Protein AF-A0A0D6LD42-F1 (afdb_monomer_lite)

Secondary structure (DSSP, 8-state):
-HHHHS-EEEEEEEE-TTT--EEEEEEEEESSHHHHHHHHHH-EEEEEETTEEEEEE------TTPPPHHHHHSTT-----SS--S-GGGGGGG--

InterPro domains:
  IPR012677 Nucleotide-binding alpha-beta plait domain superfamily [G3DSA:3.30.70.330] (1-58)
  IPR032296 Cytoplasmic polyadenylation element-binding protein, ZZ domain [PF16366] (54-92)
  IPR034819 Cytoplasmic polyadenylation element-binding protein [PTHR12566] (1-92)
  IPR038446 CEBP, ZZ domain superfamily [G3DSA:4.10.640.40] (59-95)

Organism: NCBI:txid53326

pLDDT: mean 76.59, std 17.34, range [32.91, 95.0]

Foldseek 3Di:
DCVQQRAWPDKAFDADPVPRHGPVDIDIHGPDDRSVCSLLVVQWDWDDDPPDTDIDGDFDADPQQDWQPVVCPDPVHTPSDSTDDSDPVSVPPVPD

Sequence (96 aa):
MDRLYGSVACAGIDTDVEYKYPKGAGRVAFTNYNSYMKAITERYAQLSHGEVEKRVEMKPYVLDDQICEECIREPNGGKHAPFFCPHLECLQVLSV

Structure (mmCIF, N/CA/C/O backbone):
data_AF-A0A0D6LD42-F1
#
_entry.id   AF-A0A0D6LD42-F1
#
loop_
_atom_site.group_PDB
_atom_site.id
_atom_site.type_symbol
_atom_site.label_atom_id
_atom_site.label_alt_id
_atom_site.label_comp_id
_atom_site.label_asym_id
_atom_site.label_entity_id
_atom_site.label_seq_id
_atom_site.pdbx_PDB_ins_code
_atom_site.Cartn_x
_atom_site.Cartn_y
_atom_site.Cartn_z
_atom_site.occupancy
_atom_site.B_iso_or_equiv
_atom_site.auth_seq_id
_atom_site.auth_comp_id
_atom_site.auth_asym_id
_atom_site.auth_atom_id
_atom_site.pdbx_PDB_model_num
ATOM 1 N N . MET A 1 1 ? -9.894 2.685 3.7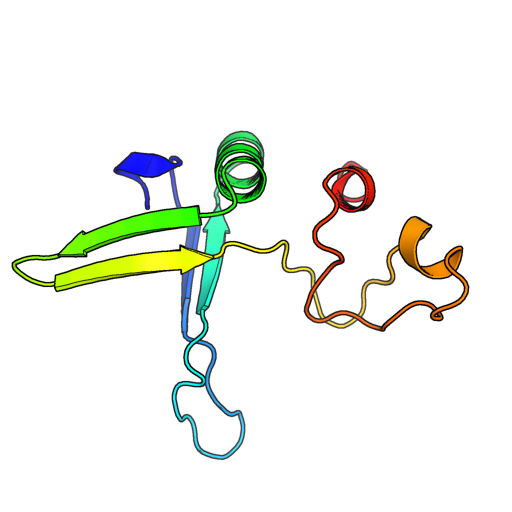26 1.00 77.12 1 MET A N 1
ATOM 2 C CA . MET A 1 1 ? -9.002 3.124 2.636 1.00 77.12 1 MET A CA 1
ATOM 3 C C . MET A 1 1 ? -9.753 3.890 1.560 1.00 77.12 1 MET A C 1
ATOM 5 O O . MET A 1 1 ? -9.382 5.033 1.342 1.00 77.12 1 MET A O 1
ATOM 9 N N . ASP A 1 2 ? -10.854 3.367 1.011 1.00 77.81 2 ASP A N 1
ATOM 10 C CA . ASP A 1 2 ? -11.673 4.080 0.007 1.00 77.81 2 ASP A CA 1
ATOM 11 C C . ASP A 1 2 ? -12.051 5.515 0.385 1.00 77.81 2 ASP A C 1
ATOM 13 O O . ASP A 1 2 ? -11.917 6.430 -0.419 1.00 77.81 2 ASP A O 1
ATOM 17 N N . ARG A 1 3 ? -12.445 5.733 1.643 1.00 79.88 3 ARG A N 1
ATOM 18 C CA . ARG A 1 3 ? -12.790 7.069 2.155 1.00 79.88 3 ARG A CA 1
ATOM 19 C C . ARG A 1 3 ? -11.597 8.024 2.292 1.00 79.88 3 ARG A C 1
ATOM 21 O O . ARG A 1 3 ? -11.801 9.229 2.279 1.00 79.88 3 ARG A O 1
ATOM 28 N N . LEU A 1 4 ? -10.380 7.503 2.464 1.00 82.56 4 LEU A N 1
ATOM 29 C CA . LEU A 1 4 ? -9.169 8.308 2.677 1.00 82.56 4 LEU A CA 1
ATOM 30 C C . LEU A 1 4 ? -8.489 8.637 1.339 1.00 82.56 4 LEU A C 1
ATOM 32 O O . LEU A 1 4 ? -8.174 9.795 1.050 1.00 82.56 4 LEU A O 1
ATOM 36 N N . TYR A 1 5 ? -8.310 7.611 0.506 1.00 87.94 5 TYR A N 1
ATOM 37 C CA . TYR A 1 5 ? -7.436 7.654 -0.667 1.00 87.94 5 TYR A CA 1
ATOM 38 C C . TYR A 1 5 ? -8.155 7.381 -1.991 1.00 87.94 5 TYR A C 1
ATOM 40 O O . TYR A 1 5 ? -7.585 7.642 -3.044 1.00 87.94 5 TYR A O 1
ATOM 48 N N . GLY A 1 6 ? -9.409 6.928 -1.972 1.00 87.19 6 GLY A N 1
ATOM 49 C CA . GLY A 1 6 ? -10.140 6.496 -3.165 1.00 87.19 6 GLY A CA 1
ATOM 50 C C . GLY A 1 6 ? -10.061 4.985 -3.394 1.00 87.19 6 GLY A C 1
ATOM 51 O O . GLY A 1 6 ? -9.547 4.245 -2.559 1.00 87.19 6 GLY A O 1
ATOM 52 N N . SER A 1 7 ? -10.628 4.534 -4.513 1.00 90.56 7 SER A N 1
ATOM 53 C CA . SER A 1 7 ? -10.978 3.128 -4.745 1.00 90.56 7 SER A CA 1
ATOM 54 C C . SER A 1 7 ? -9.782 2.168 -4.668 1.00 90.56 7 SER A C 1
ATOM 56 O O . SER A 1 7 ? -8.810 2.267 -5.426 1.00 90.56 7 SER A O 1
ATOM 58 N N . VAL A 1 8 ? -9.896 1.200 -3.758 1.00 91.81 8 VAL A N 1
ATOM 59 C CA . VAL A 1 8 ? -8.992 0.056 -3.622 1.00 91.81 8 VAL A CA 1
ATOM 60 C C . VAL A 1 8 ? -9.454 -1.083 -4.530 1.00 91.81 8 VAL A C 1
ATOM 62 O O . VAL A 1 8 ? -10.615 -1.480 -4.500 1.00 91.81 8 VAL A O 1
ATOM 65 N N . ALA A 1 9 ? -8.532 -1.629 -5.322 1.00 91.25 9 ALA A N 1
ATOM 66 C CA . ALA A 1 9 ? -8.759 -2.818 -6.139 1.00 91.25 9 ALA A CA 1
ATOM 67 C C . ALA A 1 9 ? -8.679 -4.094 -5.289 1.00 91.25 9 ALA A C 1
ATOM 69 O O . ALA A 1 9 ? -9.535 -4.971 -5.383 1.00 91.25 9 ALA A O 1
ATOM 70 N N . CYS A 1 10 ? -7.654 -4.193 -4.439 1.00 90.19 10 CYS A N 1
ATOM 71 C CA . CYS A 1 10 ? -7.497 -5.296 -3.500 1.00 90.19 10 CYS A CA 1
ATOM 72 C C . CYS A 1 10 ? -6.628 -4.895 -2.303 1.00 90.19 10 CYS A C 1
ATOM 74 O O . CYS A 1 10 ? -5.817 -3.968 -2.370 1.00 90.19 10 CYS A O 1
ATOM 76 N N . ALA A 1 11 ? -6.798 -5.614 -1.198 1.00 91.06 11 ALA A N 1
ATOM 77 C CA . ALA A 1 11 ? -5.947 -5.511 -0.024 1.00 91.06 11 ALA A CA 1
ATOM 78 C C . ALA A 1 11 ? -5.631 -6.915 0.498 1.00 91.06 11 ALA A C 1
ATOM 80 O O . ALA A 1 11 ? -6.468 -7.814 0.417 1.00 91.06 11 ALA A O 1
ATOM 81 N N . GLY A 1 12 ? -4.430 -7.099 1.035 1.00 89.88 12 GLY A N 1
ATOM 82 C CA . GLY A 1 12 ? -3.970 -8.373 1.574 1.00 89.88 12 GLY A CA 1
ATOM 83 C C . GLY A 1 12 ? -3.038 -8.170 2.758 1.00 89.88 12 GLY A C 1
ATOM 84 O O . GLY A 1 12 ? -2.375 -7.142 2.870 1.00 89.88 12 GLY A O 1
ATOM 85 N N . ILE A 1 13 ? -2.998 -9.153 3.651 1.00 91.12 13 ILE A N 1
ATOM 86 C CA . ILE A 1 13 ? -2.050 -9.188 4.764 1.00 91.12 13 ILE A CA 1
ATOM 87 C C . ILE A 1 13 ? -0.834 -9.987 4.314 1.00 91.12 13 ILE A C 1
ATOM 89 O O . ILE A 1 13 ? -0.974 -11.062 3.724 1.00 91.12 13 ILE A O 1
ATOM 93 N N . ASP A 1 14 ? 0.352 -9.477 4.622 1.00 88.00 14 ASP A N 1
ATOM 94 C CA . ASP A 1 14 ? 1.582 -10.205 4.370 1.00 88.00 14 ASP A CA 1
ATOM 95 C C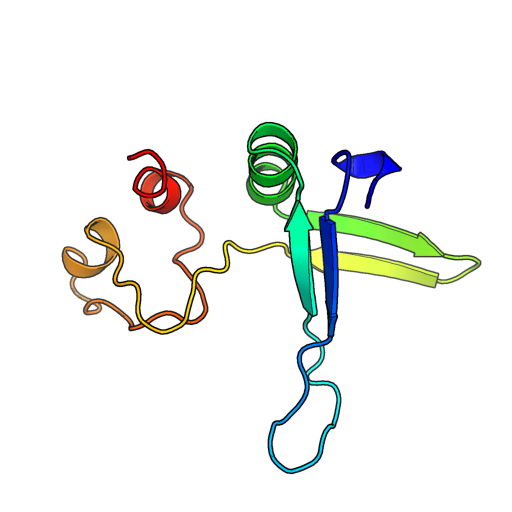 . ASP A 1 14 ? 1.672 -11.351 5.367 1.00 88.00 14 ASP A C 1
ATOM 97 O O . ASP A 1 14 ? 1.690 -11.156 6.587 1.00 88.00 14 ASP A O 1
ATOM 101 N N . THR A 1 15 ? 1.699 -12.563 4.829 1.00 90.44 15 THR A N 1
ATOM 102 C CA . THR A 1 15 ? 1.791 -13.795 5.601 1.00 90.44 15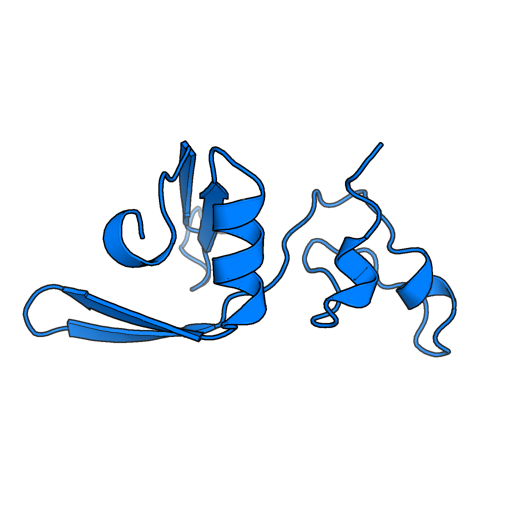 THR A CA 1
ATOM 103 C C . THR A 1 15 ? 3.110 -14.485 5.318 1.00 90.44 15 THR A C 1
ATOM 105 O O . THR A 1 15 ? 3.680 -14.368 4.231 1.00 90.44 15 THR A O 1
ATOM 108 N N . ASP A 1 16 ? 3.620 -15.185 6.321 1.00 89.38 16 ASP A N 1
ATOM 109 C CA . ASP A 1 16 ? 4.740 -16.086 6.130 1.00 89.38 16 ASP A CA 1
ATOM 110 C C . ASP A 1 16 ? 4.356 -17.222 5.169 1.00 89.38 16 ASP A C 1
ATOM 112 O O . ASP A 1 16 ? 3.263 -17.780 5.262 1.00 89.38 16 ASP A O 1
ATOM 116 N N . VAL A 1 17 ? 5.228 -17.548 4.212 1.00 84.81 17 VAL A N 1
ATOM 117 C CA . VAL A 1 17 ? 4.901 -18.519 3.158 1.00 84.81 17 VAL A CA 1
ATOM 118 C C . VAL A 1 17 ? 4.756 -19.927 3.730 1.00 84.81 17 VAL A C 1
ATOM 120 O O . VAL A 1 17 ? 3.871 -20.659 3.277 1.00 84.81 17 VAL A O 1
ATOM 123 N N . GLU A 1 18 ? 5.573 -20.278 4.723 1.00 92.44 18 GLU A N 1
ATOM 124 C CA . GLU A 1 18 ? 5.619 -21.605 5.336 1.00 92.44 18 GLU A CA 1
ATOM 125 C C . GLU A 1 18 ? 4.532 -21.742 6.406 1.00 92.44 18 GLU A C 1
ATOM 127 O O . GLU A 1 18 ? 3.711 -22.657 6.344 1.00 92.44 18 GLU A O 1
ATOM 132 N N . TYR A 1 19 ? 4.450 -20.779 7.329 1.00 91.81 19 TYR A N 1
ATOM 133 C CA . TYR A 1 19 ? 3.555 -20.873 8.492 1.00 91.81 19 TYR A CA 1
ATOM 134 C C . TYR A 1 19 ? 2.202 -20.176 8.309 1.00 91.81 19 TYR A C 1
ATOM 136 O O . TYR A 1 19 ? 1.362 -20.216 9.207 1.00 91.81 19 TYR A O 1
ATOM 144 N N . LYS A 1 20 ? 1.987 -19.494 7.174 1.00 89.94 20 LYS A N 1
ATOM 145 C CA . LYS A 1 20 ? 0.783 -18.687 6.875 1.00 89.94 20 LYS A CA 1
ATOM 146 C C . LYS A 1 20 ? 0.443 -17.655 7.955 1.00 89.94 20 LYS A C 1
ATOM 148 O O . LYS A 1 20 ? -0.698 -17.213 8.071 1.00 89.94 20 LYS A O 1
ATOM 153 N N . TYR A 1 21 ? 1.441 -17.238 8.732 1.00 93.69 21 TYR A N 1
ATOM 154 C CA . TYR A 1 21 ? 1.252 -16.369 9.886 1.00 93.69 21 TYR A CA 1
ATOM 155 C C . TYR A 1 21 ? 1.408 -14.884 9.510 1.00 93.69 21 TYR A C 1
ATOM 157 O O . TYR A 1 21 ? 2.349 -14.554 8.784 1.00 93.69 21 TYR A O 1
ATOM 165 N N . PRO A 1 22 ? 0.539 -13.968 9.986 1.00 92.25 22 PRO A N 1
ATOM 166 C CA . PRO A 1 22 ? 0.643 -12.538 9.693 1.00 92.25 22 PRO A CA 1
ATOM 167 C C . PRO A 1 22 ? 1.967 -11.919 10.154 1.00 92.25 22 PRO A C 1
ATOM 169 O O . PRO A 1 22 ? 2.346 -12.025 11.319 1.00 92.25 22 PRO A O 1
ATOM 172 N N . LYS A 1 23 ? 2.636 -11.188 9.260 1.00 89.31 23 LYS A N 1
ATOM 173 C CA . LYS A 1 23 ? 3.948 -10.564 9.520 1.00 89.31 23 LYS A CA 1
ATOM 174 C C . LYS A 1 23 ? 3.854 -9.122 10.032 1.00 89.31 23 LYS A C 1
ATOM 176 O O . LYS A 1 23 ? 4.862 -8.433 10.129 1.00 89.31 23 LYS A O 1
ATOM 181 N N . GLY A 1 24 ? 2.646 -8.648 10.345 1.00 88.38 24 GLY A N 1
ATOM 182 C CA . GLY A 1 24 ? 2.409 -7.279 10.821 1.00 88.38 24 GLY A CA 1
ATOM 183 C C . GLY A 1 24 ? 2.428 -6.207 9.724 1.00 88.38 24 GLY A C 1
ATOM 184 O O . GLY A 1 24 ? 2.396 -5.021 10.045 1.00 88.38 24 GLY A O 1
ATOM 185 N N . ALA A 1 25 ? 2.438 -6.616 8.454 1.00 89.19 25 ALA A N 1
ATOM 186 C CA . ALA A 1 25 ? 2.364 -5.749 7.283 1.00 89.19 25 ALA A CA 1
ATOM 187 C C . ALA A 1 25 ? 1.248 -6.214 6.336 1.00 89.19 25 ALA A C 1
ATOM 189 O O . ALA A 1 25 ? 0.699 -7.309 6.482 1.00 89.19 25 ALA A O 1
ATOM 190 N N . GLY A 1 26 ? 0.892 -5.366 5.381 1.00 89.81 26 GLY A N 1
ATOM 191 C CA . GLY A 1 26 ? -0.076 -5.691 4.348 1.00 89.81 26 GLY A CA 1
ATOM 192 C C . GLY A 1 26 ? 0.108 -4.808 3.126 1.00 89.81 26 GLY A C 1
ATOM 193 O O . GLY A 1 26 ? 0.767 -3.768 3.182 1.00 89.81 26 GLY A O 1
ATOM 194 N N . ARG A 1 27 ? -0.505 -5.231 2.027 1.00 89.19 27 ARG A N 1
ATOM 195 C CA . ARG A 1 27 ? -0.452 -4.566 0.729 1.00 89.19 27 ARG A CA 1
ATOM 196 C C . ARG A 1 27 ? -1.834 -4.095 0.321 1.00 89.19 27 ARG A C 1
ATOM 198 O O . ARG A 1 27 ? -2.835 -4.754 0.598 1.00 89.19 27 ARG A O 1
ATOM 205 N N . VAL A 1 28 ? -1.871 -2.958 -0.360 1.00 90.44 28 VAL A N 1
ATOM 206 C CA . VAL A 1 28 ? -3.083 -2.372 -0.930 1.00 90.44 28 VAL A CA 1
ATOM 207 C C . VAL A 1 28 ? -2.772 -1.973 -2.365 1.00 90.44 28 VAL A C 1
ATOM 209 O O . VAL A 1 28 ? -1.811 -1.245 -2.601 1.00 90.44 28 VAL A O 1
ATOM 212 N N . ALA A 1 29 ? -3.582 -2.443 -3.309 1.00 89.19 29 ALA A N 1
ATOM 213 C CA . ALA A 1 29 ? -3.548 -1.999 -4.696 1.00 89.19 29 ALA A CA 1
ATOM 214 C C . ALA A 1 29 ? -4.730 -1.064 -4.953 1.00 89.19 29 ALA A C 1
ATOM 216 O O . ALA A 1 29 ? -5.868 -1.378 -4.599 1.00 89.19 29 ALA A O 1
ATOM 217 N N . PHE A 1 30 ? -4.471 0.079 -5.579 1.00 90.50 30 PHE A N 1
ATOM 218 C CA . PHE A 1 30 ? -5.499 1.049 -5.951 1.00 90.50 30 PHE A CA 1
ATOM 219 C C . PHE A 1 30 ? -5.914 0.863 -7.408 1.00 90.50 30 PHE A C 1
ATOM 221 O O . PHE A 1 30 ? -5.127 0.399 -8.229 1.00 90.50 30 PHE A O 1
ATOM 228 N N . THR A 1 31 ? -7.143 1.253 -7.742 1.00 89.81 31 THR A N 1
ATOM 229 C CA . THR A 1 31 ? -7.642 1.190 -9.127 1.00 89.81 31 THR A CA 1
ATOM 230 C C . THR A 1 31 ? -7.089 2.300 -10.020 1.00 89.81 31 THR A C 1
ATOM 232 O O . THR A 1 31 ? -7.218 2.226 -11.238 1.00 89.81 31 THR A O 1
ATOM 235 N N . ASN A 1 32 ? -6.493 3.344 -9.438 1.00 87.25 32 ASN A N 1
ATOM 236 C CA . ASN A 1 32 ? -5.961 4.486 -10.171 1.00 87.25 32 ASN A CA 1
ATOM 237 C C . ASN A 1 32 ? -4.694 5.057 -9.511 1.00 87.25 32 ASN A C 1
ATOM 239 O O . ASN A 1 32 ? -4.499 4.962 -8.296 1.00 87.25 32 ASN A O 1
ATOM 243 N N . TYR A 1 33 ? -3.857 5.693 -10.334 1.00 85.50 33 TYR A N 1
ATOM 244 C CA . TYR A 1 33 ? -2.565 6.249 -9.928 1.00 85.50 33 TYR A CA 1
ATOM 245 C C . TYR A 1 33 ? -2.683 7.400 -8.918 1.00 85.50 33 TYR A C 1
ATOM 247 O O . TYR A 1 33 ? -1.867 7.506 -8.008 1.00 85.50 33 TYR A O 1
ATOM 255 N N . ASN A 1 34 ? -3.725 8.232 -9.013 1.00 90.19 34 ASN A N 1
ATOM 256 C CA . ASN A 1 34 ? -3.911 9.369 -8.105 1.00 90.19 34 ASN A CA 1
ATOM 257 C C . ASN A 1 34 ? -4.153 8.913 -6.658 1.00 90.19 34 ASN A C 1
ATOM 259 O O . ASN A 1 34 ? -3.584 9.483 -5.728 1.00 90.19 34 ASN A O 1
ATOM 263 N N . SER A 1 35 ? -4.957 7.864 -6.467 1.00 91.38 35 SER A N 1
ATOM 264 C CA . SER A 1 35 ? -5.184 7.232 -5.164 1.00 91.38 35 SER A CA 1
ATOM 265 C C . SER A 1 35 ? -3.896 6.657 -4.574 1.00 91.38 35 SER A C 1
ATOM 267 O O . SER A 1 35 ? -3.606 6.884 -3.399 1.00 91.38 35 SER A O 1
ATOM 269 N N . TYR A 1 36 ? -3.104 5.972 -5.405 1.00 88.12 36 TYR A N 1
ATOM 270 C CA . TYR A 1 36 ? -1.788 5.459 -5.026 1.00 88.12 36 TYR A CA 1
ATOM 271 C C . TYR A 1 36 ? -0.843 6.586 -4.593 1.00 88.12 36 TYR A C 1
ATOM 273 O O . TYR A 1 36 ? -0.321 6.556 -3.478 1.00 88.12 36 TYR A O 1
ATOM 281 N N . MET A 1 37 ? -0.677 7.611 -5.431 1.00 88.19 37 MET A N 1
ATOM 282 C CA . MET A 1 37 ? 0.221 8.728 -5.144 1.00 88.19 37 MET A CA 1
ATOM 283 C C . MET A 1 37 ? -0.186 9.469 -3.879 1.00 88.19 37 MET A C 1
ATOM 285 O O . MET A 1 37 ? 0.663 9.725 -3.031 1.00 88.19 37 MET A O 1
ATOM 289 N N . LYS A 1 38 ? -1.482 9.742 -3.690 1.00 91.00 38 LYS A N 1
ATOM 290 C CA . LYS A 1 38 ? -1.974 10.393 -2.471 1.00 91.00 38 LYS A CA 1
ATOM 291 C C . LYS A 1 38 ? -1.610 9.595 -1.215 1.00 91.00 38 LYS A C 1
ATOM 293 O O . LYS A 1 38 ? -1.109 10.173 -0.253 1.00 91.00 38 LYS A O 1
ATOM 298 N N . ALA A 1 39 ? -1.827 8.278 -1.235 1.00 90.94 39 ALA A N 1
ATOM 299 C CA . ALA A 1 39 ? -1.497 7.402 -0.114 1.00 90.94 39 ALA A CA 1
ATOM 300 C C . ALA A 1 39 ? 0.008 7.421 0.196 1.00 90.94 39 ALA A C 1
ATOM 302 O O . ALA A 1 39 ? 0.411 7.614 1.341 1.00 90.94 39 ALA A O 1
ATOM 303 N N . ILE A 1 40 ? 0.856 7.283 -0.822 1.00 88.69 40 ILE A N 1
ATOM 304 C CA . ILE A 1 40 ? 2.307 7.270 -0.623 1.00 88.69 40 ILE A CA 1
ATOM 305 C C . ILE A 1 40 ? 2.842 8.634 -0.167 1.00 88.69 40 ILE A C 1
ATOM 307 O O . ILE A 1 40 ? 3.676 8.684 0.737 1.00 88.69 40 ILE A O 1
ATOM 311 N N . THR A 1 41 ? 2.354 9.740 -0.734 1.00 88.25 41 THR A N 1
ATOM 312 C CA . THR A 1 41 ? 2.796 11.094 -0.364 1.00 88.25 41 THR A CA 1
ATOM 313 C C . THR A 1 41 ? 2.420 11.457 1.072 1.00 88.25 41 THR A C 1
ATOM 315 O O . THR A 1 41 ? 3.217 12.093 1.759 1.00 88.25 41 THR A O 1
ATOM 318 N N . GLU A 1 42 ? 1.252 11.033 1.565 1.00 91.19 42 GLU A N 1
ATOM 319 C CA . GLU A 1 42 ? 0.869 11.274 2.965 1.00 91.19 42 GLU A CA 1
ATOM 320 C C . GLU A 1 42 ? 1.705 10.461 3.964 1.00 91.19 42 GLU A C 1
ATOM 322 O O . GLU A 1 42 ? 1.837 10.871 5.120 1.00 91.19 42 GLU A O 1
ATOM 327 N N . ARG A 1 43 ? 2.306 9.343 3.523 1.00 87.50 43 ARG A N 1
ATOM 328 C CA . ARG A 1 43 ? 3.212 8.445 4.267 1.00 87.50 43 ARG A CA 1
ATOM 329 C C . ARG A 1 43 ? 2.621 7.771 5.507 1.00 87.50 43 ARG A C 1
ATOM 331 O O . ARG A 1 43 ? 3.003 6.648 5.815 1.00 87.50 43 ARG A O 1
ATOM 338 N N . TYR A 1 44 ? 1.711 8.405 6.230 1.00 92.25 44 TYR A N 1
ATOM 339 C CA . TYR A 1 44 ? 1.059 7.858 7.408 1.00 92.25 44 TYR A CA 1
ATOM 340 C C . TYR A 1 44 ? -0.450 8.022 7.301 1.00 92.25 44 TYR A C 1
ATOM 342 O O . TYR A 1 44 ? -0.934 9.126 7.079 1.00 92.25 44 TYR A O 1
ATOM 350 N N . ALA A 1 45 ? -1.186 6.940 7.542 1.00 91.94 45 ALA A N 1
ATOM 351 C CA . ALA A 1 45 ? -2.638 6.975 7.661 1.00 91.94 45 ALA A CA 1
ATOM 352 C C . ALA A 1 45 ? -3.047 6.677 9.102 1.00 91.94 45 ALA A C 1
ATOM 354 O O . ALA A 1 45 ? -2.518 5.755 9.730 1.00 91.94 45 ALA A O 1
ATOM 355 N N . GLN A 1 46 ? -4.023 7.426 9.608 1.00 92.38 46 GLN A N 1
ATOM 356 C CA . GLN A 1 46 ? -4.727 7.063 10.830 1.00 92.38 46 GLN A CA 1
ATOM 357 C C . GLN A 1 46 ? -5.921 6.186 10.452 1.00 92.38 46 GLN A C 1
ATOM 359 O O . GLN A 1 46 ? -6.808 6.607 9.708 1.00 92.38 46 GLN A O 1
ATOM 364 N N . LEU A 1 47 ? -5.933 4.952 10.943 1.00 89.81 47 LEU A N 1
ATOM 365 C CA . LEU A 1 47 ? -7.037 4.021 10.768 1.00 89.81 47 LEU A CA 1
ATOM 366 C C . LEU A 1 47 ? -7.814 3.937 12.076 1.00 89.81 47 LEU A C 1
ATOM 368 O O . LEU A 1 47 ? -7.234 3.646 13.121 1.00 89.81 47 LEU A O 1
ATOM 372 N N . SER A 1 48 ? -9.120 4.166 12.001 1.00 90.19 48 SER A N 1
ATOM 373 C CA . SER A 1 48 ? -10.043 3.992 13.116 1.00 90.19 48 SER A CA 1
ATOM 374 C C . SER A 1 48 ? -11.077 2.919 12.786 1.00 90.19 48 SER A C 1
ATOM 376 O O . SER A 1 48 ? -11.660 2.896 11.696 1.00 90.19 48 SER A O 1
ATOM 378 N N . HIS A 1 49 ? -11.286 1.997 13.723 1.00 88.31 49 HIS A N 1
ATOM 379 C CA . HIS A 1 49 ? -12.323 0.977 13.636 1.00 88.31 49 HIS A CA 1
ATOM 380 C C . HIS A 1 49 ? -12.860 0.648 15.032 1.00 88.31 49 HIS A C 1
ATOM 382 O O . HIS A 1 49 ? -12.192 -0.013 15.826 1.00 88.31 49 HIS A O 1
ATOM 388 N N . GLY A 1 50 ? -14.073 1.120 15.334 1.00 92.56 50 GLY A N 1
ATOM 389 C CA . GLY A 1 50 ? -14.619 1.058 16.691 1.00 92.56 50 GLY A CA 1
ATOM 390 C C . GLY A 1 50 ? -13.742 1.853 17.660 1.00 92.56 50 GLY A C 1
ATOM 391 O O . GLY A 1 50 ? -13.423 3.006 17.389 1.00 92.56 50 GLY A O 1
ATOM 392 N N . GLU A 1 51 ? -13.324 1.216 18.751 1.00 95.00 51 GLU A N 1
ATOM 393 C CA . GLU A 1 51 ? -12.413 1.791 19.754 1.00 95.00 51 GLU A CA 1
ATOM 394 C C . GLU A 1 51 ? -10.928 1.666 19.369 1.00 95.00 51 GLU A C 1
ATOM 396 O O . GLU A 1 51 ? -10.051 2.152 20.080 1.00 95.00 51 GLU A O 1
ATOM 401 N N . VAL A 1 52 ? -10.620 0.998 18.251 1.00 92.56 52 VAL A N 1
ATOM 402 C CA . VAL A 1 52 ? -9.240 0.784 17.814 1.00 92.56 52 VAL A CA 1
ATOM 403 C C . VAL A 1 52 ? -8.792 1.938 16.934 1.00 92.56 52 VAL A C 1
ATOM 405 O O . VAL A 1 52 ? -9.332 2.153 15.848 1.00 92.56 52 VAL A O 1
ATOM 408 N N . GLU A 1 53 ? -7.728 2.607 17.364 1.00 93.81 53 GLU A N 1
ATOM 409 C CA . GLU A 1 53 ? -6.983 3.563 16.557 1.00 93.81 53 GLU A CA 1
ATOM 410 C C . GLU A 1 53 ? -5.578 3.047 16.270 1.00 93.81 53 GLU A C 1
ATOM 412 O O . GLU A 1 53 ? -4.855 2.599 17.165 1.00 93.81 53 GLU A O 1
ATOM 417 N N . LYS A 1 54 ? -5.165 3.118 15.005 1.00 92.06 54 LYS A N 1
ATOM 418 C CA . LYS A 1 54 ? -3.832 2.692 14.595 1.00 92.06 54 LYS A CA 1
ATOM 419 C C . LYS A 1 54 ? -3.263 3.626 13.546 1.00 92.06 54 LYS A C 1
ATOM 421 O O . LYS A 1 54 ? -3.859 3.836 12.492 1.00 92.06 54 LYS A O 1
ATOM 426 N N . ARG A 1 55 ? -2.060 4.123 13.813 1.00 94.19 55 ARG A N 1
ATOM 427 C CA . ARG A 1 55 ? -1.252 4.823 12.819 1.00 94.19 55 ARG A CA 1
ATOM 428 C C . ARG A 1 55 ? -0.458 3.799 12.019 1.00 94.19 55 ARG A C 1
ATOM 430 O O . ARG A 1 55 ? 0.288 3.012 12.600 1.00 94.19 55 ARG A O 1
ATOM 437 N N . VAL A 1 56 ? -0.615 3.808 10.702 1.00 92.44 56 VAL A N 1
ATOM 438 C CA . VAL A 1 56 ? 0.124 2.926 9.788 1.00 92.44 56 VAL A CA 1
ATOM 439 C C . VAL A 1 56 ? 1.045 3.752 8.902 1.00 92.44 56 VAL A C 1
ATOM 441 O O . VAL A 1 56 ? 0.652 4.818 8.438 1.00 92.44 56 VAL A O 1
ATOM 444 N N . GLU A 1 57 ? 2.272 3.278 8.689 1.00 91.75 57 GLU A N 1
ATOM 445 C CA . GLU A 1 57 ? 3.187 3.843 7.692 1.00 91.75 57 GLU A CA 1
ATOM 446 C C . GLU A 1 57 ? 2.932 3.156 6.346 1.00 91.75 57 GLU A C 1
ATOM 448 O O . GLU A 1 57 ? 2.864 1.930 6.268 1.00 91.75 57 GLU A O 1
ATOM 453 N N . MET A 1 58 ? 2.790 3.949 5.291 1.00 89.12 58 MET A N 1
ATOM 454 C CA . MET A 1 58 ? 2.649 3.500 3.913 1.00 89.12 58 MET A CA 1
ATOM 455 C C . MET A 1 58 ? 3.981 3.679 3.198 1.00 89.12 58 MET A C 1
ATOM 457 O O . MET A 1 58 ? 4.626 4.723 3.305 1.00 89.12 58 MET A O 1
ATOM 461 N N . LYS A 1 59 ? 4.388 2.644 2.465 1.00 84.50 59 LYS A N 1
ATOM 462 C CA . LYS A 1 59 ? 5.608 2.640 1.660 1.00 84.50 59 LYS A CA 1
ATOM 463 C C . LYS A 1 59 ? 5.288 2.139 0.262 1.00 84.50 59 LYS A C 1
ATOM 465 O O . LYS A 1 59 ? 4.431 1.262 0.126 1.00 84.50 59 LYS A O 1
ATOM 470 N N . PRO A 1 60 ? 5.977 2.657 -0.762 1.00 82.44 60 PRO A N 1
ATOM 471 C CA . PRO A 1 60 ? 5.968 2.047 -2.075 1.00 82.44 60 PRO A CA 1
ATOM 472 C C . PRO A 1 60 ? 6.305 0.558 -2.009 1.00 82.44 60 PRO A C 1
ATOM 474 O O . PRO A 1 60 ? 7.313 0.163 -1.422 1.00 82.44 60 PRO A O 1
ATOM 477 N N . TYR A 1 61 ? 5.468 -0.255 -2.643 1.00 72.06 61 TYR A N 1
ATOM 478 C CA . TYR A 1 61 ? 5.718 -1.672 -2.871 1.00 72.06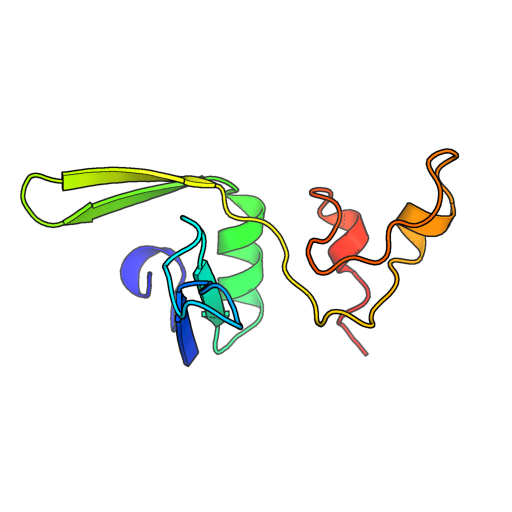 61 TYR A CA 1
ATOM 479 C C . TYR A 1 61 ? 5.713 -1.911 -4.378 1.00 72.06 61 TYR A C 1
ATOM 481 O O . TYR A 1 61 ? 4.809 -1.440 -5.072 1.00 72.06 61 TYR A O 1
ATOM 489 N N . VAL A 1 62 ? 6.723 -2.618 -4.872 1.00 61.25 62 VAL A N 1
ATOM 490 C CA . VAL A 1 62 ? 6.849 -3.030 -6.273 1.00 61.25 62 VAL A CA 1
ATOM 491 C C . VAL A 1 62 ? 7.168 -4.522 -6.262 1.00 61.25 62 VAL A C 1
ATOM 493 O O . VAL A 1 62 ? 7.599 -5.054 -5.242 1.00 61.25 62 VAL A O 1
ATOM 496 N N . LEU A 1 63 ? 6.873 -5.208 -7.363 1.00 59.75 63 LEU A N 1
ATOM 497 C CA . LEU A 1 63 ? 7.113 -6.642 -7.496 1.00 59.75 63 LEU A CA 1
ATOM 498 C C . LEU A 1 63 ? 8.592 -6.970 -7.245 1.00 59.75 63 LEU A C 1
ATOM 500 O O . LEU A 1 63 ? 9.467 -6.195 -7.632 1.00 59.75 63 LEU A O 1
ATOM 504 N N . ASP A 1 64 ? 8.837 -8.132 -6.635 1.00 57.38 64 ASP A N 1
ATOM 505 C CA . ASP A 1 64 ? 10.123 -8.533 -6.043 1.00 57.38 64 ASP A CA 1
ATOM 506 C C . ASP A 1 64 ? 11.333 -8.490 -7.012 1.00 57.38 64 ASP A C 1
ATOM 508 O O . ASP A 1 64 ? 12.476 -8.420 -6.561 1.00 57.38 64 ASP A O 1
ATOM 512 N N . ASP A 1 65 ? 11.096 -8.456 -8.329 1.00 58.53 65 ASP A N 1
ATOM 513 C CA . ASP A 1 65 ? 12.125 -8.484 -9.380 1.00 58.53 65 ASP A CA 1
ATOM 514 C C . ASP A 1 65 ? 12.459 -7.110 -10.002 1.00 58.53 65 ASP A C 1
ATOM 516 O O . ASP A 1 65 ? 13.248 -7.033 -10.946 1.00 58.53 65 ASP A O 1
ATOM 520 N N . GLN A 1 66 ? 11.867 -6.010 -9.526 1.00 54.81 66 GLN A N 1
ATOM 521 C CA . GLN A 1 66 ? 12.120 -4.671 -10.079 1.00 54.81 66 GLN A CA 1
ATOM 522 C C . GLN A 1 66 ? 13.254 -3.953 -9.329 1.00 54.81 66 GLN A C 1
ATOM 524 O O . GLN A 1 66 ? 13.219 -3.804 -8.107 1.00 54.81 66 GLN A O 1
ATOM 529 N N . ILE A 1 67 ? 14.256 -3.465 -10.069 1.00 57.44 67 ILE A N 1
ATOM 530 C CA . ILE A 1 67 ? 15.393 -2.713 -9.518 1.00 57.44 67 ILE A CA 1
ATOM 531 C C . ILE A 1 67 ? 15.186 -1.218 -9.787 1.00 57.44 67 ILE A C 1
ATOM 533 O O . ILE A 1 67 ? 14.928 -0.809 -10.914 1.00 57.44 67 ILE A O 1
ATOM 537 N N . CYS A 1 68 ? 15.315 -0.386 -8.753 1.00 59.47 68 CYS A N 1
ATOM 538 C CA . CYS A 1 68 ? 15.222 1.066 -8.892 1.00 59.47 68 CYS A CA 1
ATOM 539 C C . CYS A 1 68 ? 16.529 1.661 -9.446 1.00 59.47 68 CYS A C 1
ATOM 541 O O . CYS A 1 68 ? 17.575 1.546 -8.805 1.00 59.47 68 CYS A O 1
ATOM 543 N N . GLU A 1 69 ? 16.456 2.361 -10.583 1.00 58.03 69 GLU A N 1
ATOM 544 C CA . GLU A 1 69 ? 17.611 3.007 -11.231 1.00 58.03 69 GLU A CA 1
ATOM 545 C C . GLU A 1 69 ? 18.297 4.067 -10.358 1.00 58.03 69 GLU A C 1
ATOM 547 O O . GLU A 1 69 ? 19.520 4.191 -10.390 1.00 58.03 69 GLU A O 1
ATOM 552 N N . GLU A 1 70 ? 17.540 4.797 -9.537 1.00 58.91 70 GLU A N 1
ATOM 553 C CA . GLU A 1 70 ? 18.099 5.830 -8.657 1.00 58.91 70 GLU A CA 1
ATOM 554 C C . GLU A 1 70 ? 18.801 5.209 -7.437 1.00 58.91 70 GLU A C 1
ATOM 556 O O . GLU A 1 70 ? 19.881 5.634 -7.038 1.00 58.91 70 GLU A O 1
ATOM 561 N N . CYS A 1 71 ? 18.262 4.110 -6.897 1.00 57.78 71 CYS A N 1
ATOM 562 C CA . CYS A 1 71 ? 18.887 3.383 -5.784 1.00 57.78 71 CYS A CA 1
ATOM 563 C C . CYS A 1 71 ? 20.152 2.619 -6.194 1.00 57.78 71 CYS A C 1
ATOM 565 O O . CYS A 1 71 ? 20.986 2.319 -5.340 1.00 57.78 71 CYS A O 1
ATOM 567 N N . ILE A 1 72 ? 20.292 2.276 -7.478 1.00 60.62 72 ILE A N 1
AT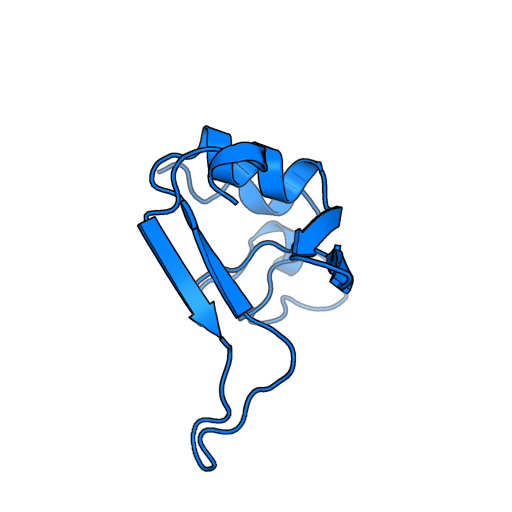OM 568 C CA . ILE A 1 72 ? 21.523 1.689 -8.025 1.00 60.62 72 ILE A CA 1
ATOM 569 C C . ILE A 1 72 ? 22.686 2.688 -7.947 1.00 60.62 72 ILE A C 1
ATOM 571 O O . ILE A 1 72 ? 23.830 2.271 -7.776 1.00 60.62 72 ILE A O 1
ATOM 575 N N . ARG A 1 73 ? 22.410 3.993 -8.070 1.00 62.66 73 ARG A N 1
ATOM 576 C CA . ARG A 1 73 ? 23.440 5.044 -8.111 1.00 62.66 73 ARG A CA 1
ATOM 577 C C . ARG A 1 73 ? 23.990 5.412 -6.731 1.00 62.66 73 ARG A C 1
ATOM 579 O O . ARG A 1 73 ? 25.079 5.973 -6.646 1.00 62.66 73 ARG A O 1
ATOM 586 N N . GLU A 1 74 ? 23.276 5.071 -5.661 1.00 60.75 74 GLU A N 1
ATOM 587 C CA . GLU A 1 74 ? 23.713 5.295 -4.283 1.00 60.75 74 GLU A CA 1
ATOM 588 C C . GLU A 1 74 ? 24.795 4.278 -3.853 1.00 60.75 74 GLU A C 1
ATOM 590 O O . GLU A 1 74 ? 24.677 3.082 -4.141 1.00 60.75 74 GLU A O 1
ATOM 595 N N . PRO A 1 75 ? 25.817 4.693 -3.075 1.00 53.62 75 PRO A N 1
ATOM 596 C CA . PRO A 1 75 ? 26.932 3.828 -2.662 1.00 53.62 75 PRO A CA 1
ATOM 597 C C . PRO A 1 75 ? 26.516 2.616 -1.805 1.00 53.62 75 PRO A C 1
ATOM 599 O O . PRO A 1 75 ? 27.308 1.695 -1.623 1.00 53.62 75 PRO A O 1
ATOM 602 N N . ASN A 1 76 ? 25.268 2.579 -1.320 1.00 49.81 76 ASN A N 1
ATOM 603 C CA . ASN A 1 76 ? 24.681 1.454 -0.584 1.00 49.81 76 ASN A CA 1
ATOM 604 C C . ASN A 1 76 ? 23.952 0.425 -1.476 1.00 49.81 76 ASN A C 1
ATOM 606 O O . ASN A 1 76 ? 23.174 -0.383 -0.962 1.00 49.81 76 ASN A O 1
ATOM 610 N N . GLY A 1 77 ? 24.230 0.435 -2.784 1.00 52.38 77 GLY A N 1
ATOM 611 C CA . GLY A 1 77 ? 24.198 -0.753 -3.634 1.00 52.38 77 GLY A CA 1
ATOM 612 C C . GLY A 1 77 ? 22.822 -1.363 -3.849 1.00 52.38 77 GLY A C 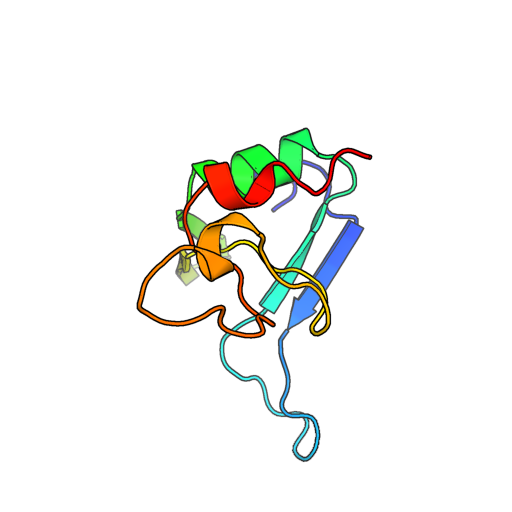1
ATOM 613 O O . GLY A 1 77 ? 22.586 -2.475 -3.381 1.00 52.38 77 GLY A O 1
ATOM 614 N N . GLY A 1 78 ? 21.951 -0.654 -4.582 1.00 55.12 78 GLY A N 1
ATOM 615 C CA . GLY A 1 78 ? 20.862 -1.259 -5.359 1.00 55.12 78 GLY A CA 1
ATOM 616 C C . GLY A 1 78 ? 20.184 -2.435 -4.663 1.00 55.12 78 GLY A C 1
ATOM 617 O O . GLY A 1 78 ? 20.281 -3.571 -5.119 1.00 55.12 78 GLY A O 1
ATOM 618 N N . LYS A 1 79 ? 19.550 -2.189 -3.511 1.00 49.09 79 LYS A N 1
ATOM 619 C CA . LYS A 1 79 ? 18.812 -3.246 -2.816 1.00 49.09 79 LYS A CA 1
ATOM 620 C C . LYS A 1 79 ? 17.739 -3.779 -3.767 1.00 49.09 79 LYS A C 1
ATOM 622 O O . LYS A 1 79 ? 16.869 -3.017 -4.183 1.00 49.09 79 LYS A O 1
ATOM 627 N N . HIS A 1 80 ? 17.796 -5.074 -4.083 1.00 47.91 80 HIS A N 1
ATOM 628 C CA . HIS A 1 80 ? 16.657 -5.797 -4.647 1.00 47.91 80 HIS A CA 1
ATOM 629 C C . HIS A 1 80 ? 15.484 -5.587 -3.697 1.00 47.91 80 HIS A C 1
ATOM 631 O O . HIS A 1 80 ? 15.609 -5.833 -2.493 1.00 47.91 80 HIS A O 1
ATOM 637 N N . ALA A 1 81 ? 14.386 -5.046 -4.201 1.00 46.44 81 ALA A N 1
ATOM 638 C CA . ALA A 1 81 ? 13.356 -4.526 -3.334 1.00 46.44 81 ALA A CA 1
ATOM 639 C C . ALA A 1 81 ? 12.007 -5.190 -3.604 1.00 46.44 81 ALA A C 1
ATOM 641 O O . ALA A 1 81 ? 11.264 -4.737 -4.466 1.00 46.44 81 ALA A O 1
ATOM 642 N N . PRO A 1 82 ? 11.607 -6.090 -2.692 1.00 49.78 82 PRO A N 1
ATOM 643 C CA . PRO A 1 82 ? 10.226 -6.169 -2.233 1.00 49.78 82 PRO A CA 1
ATOM 644 C C . PRO A 1 82 ? 9.762 -4.865 -1.547 1.00 49.78 82 PRO A C 1
ATOM 646 O O . PRO A 1 82 ? 8.600 -4.729 -1.204 1.00 49.78 82 PRO A O 1
ATOM 649 N N . PHE A 1 83 ? 10.641 -3.892 -1.271 1.00 53.69 83 PHE A N 1
ATOM 650 C CA . PHE A 1 83 ? 10.293 -2.637 -0.592 1.00 53.69 83 PHE A CA 1
ATOM 651 C C . PHE A 1 83 ? 11.100 -1.492 -1.194 1.00 53.69 83 PHE A C 1
ATOM 653 O O . PHE A 1 83 ? 12.299 -1.373 -0.933 1.00 53.69 83 PHE A O 1
ATOM 660 N N . PHE A 1 84 ? 10.469 -0.679 -2.043 1.00 58.97 84 PHE A N 1
ATOM 661 C CA . PHE A 1 84 ? 11.157 0.439 -2.683 1.00 58.97 84 PHE A CA 1
ATOM 662 C C . PHE A 1 84 ? 11.681 1.436 -1.639 1.00 58.97 84 PHE A C 1
ATOM 664 O O . PHE A 1 84 ? 11.194 1.536 -0.508 1.00 58.97 84 PHE A O 1
ATOM 671 N N . CYS A 1 85 ? 12.683 2.202 -2.055 1.00 56.28 85 CYS A N 1
ATOM 672 C CA . CYS A 1 85 ? 13.172 3.372 -1.344 1.00 56.28 85 CYS A CA 1
ATOM 673 C C . CYS A 1 85 ? 12.018 4.354 -1.044 1.00 56.28 85 CYS A C 1
ATOM 675 O O . CYS A 1 85 ? 11.161 4.564 -1.902 1.00 56.28 85 CYS A O 1
ATOM 677 N N . PRO A 1 86 ? 11.966 4.973 0.153 1.00 59.03 86 PRO A N 1
ATOM 678 C CA . PRO A 1 86 ? 10.864 5.854 0.552 1.00 59.03 86 PRO A CA 1
ATOM 679 C C . PRO A 1 86 ? 10.828 7.201 -0.195 1.00 59.03 86 PRO A C 1
ATOM 681 O O . PRO A 1 86 ? 9.956 8.020 0.090 1.00 59.03 86 PRO A O 1
ATOM 684 N N . HIS A 1 87 ? 11.768 7.465 -1.106 1.00 63.41 87 HIS A N 1
ATOM 685 C CA . HIS A 1 87 ? 11.820 8.705 -1.876 1.00 63.41 87 HIS A CA 1
ATOM 686 C C . HIS A 1 87 ? 10.847 8.654 -3.059 1.00 63.41 87 HIS A C 1
ATOM 688 O O . HIS A 1 87 ? 10.888 7.734 -3.873 1.00 63.41 87 HIS A O 1
ATOM 694 N N . LEU A 1 88 ? 9.996 9.677 -3.182 1.00 65.00 88 LEU A N 1
ATOM 695 C CA . LEU A 1 88 ? 9.006 9.783 -4.264 1.00 65.00 88 LEU A CA 1
ATOM 696 C C . LEU A 1 88 ? 9.650 9.824 -5.659 1.00 65.00 88 LEU A C 1
ATOM 698 O O . LEU A 1 88 ? 9.046 9.375 -6.625 1.00 65.00 88 LEU A O 1
ATOM 702 N N . GLU A 1 89 ? 10.879 10.322 -5.772 1.00 63.16 89 GLU A N 1
ATOM 703 C CA . GLU A 1 89 ? 11.643 10.369 -7.027 1.00 63.16 89 GLU A CA 1
ATOM 704 C C . GLU A 1 89 ? 11.924 8.964 -7.580 1.00 63.16 89 GLU A C 1
ATOM 706 O O . GLU A 1 89 ? 11.898 8.752 -8.788 1.00 63.16 89 GLU A O 1
ATOM 711 N N . CYS A 1 90 ? 12.060 7.964 -6.701 1.00 59.31 90 CYS A N 1
ATOM 712 C CA . CYS A 1 90 ? 12.227 6.567 -7.097 1.00 59.31 90 CYS A CA 1
ATOM 713 C C . CYS A 1 90 ? 10.953 5.955 -7.718 1.00 59.31 90 CYS A C 1
ATOM 715 O O . CYS A 1 90 ? 11.032 4.882 -8.309 1.00 59.31 90 CYS A O 1
ATOM 717 N N . LEU A 1 91 ? 9.786 6.603 -7.601 1.00 58.34 91 LEU A N 1
ATOM 718 C CA . LEU A 1 91 ? 8.503 6.120 -8.139 1.00 58.34 91 LEU A CA 1
ATOM 719 C C . LEU A 1 91 ? 8.266 6.490 -9.606 1.00 58.34 91 LEU A C 1
ATOM 721 O O . LEU A 1 91 ? 7.309 6.004 -10.208 1.00 58.34 91 LEU A O 1
ATOM 725 N N . GLN A 1 92 ? 9.101 7.356 -10.186 1.00 51.69 92 GLN A N 1
ATOM 726 C CA . GLN A 1 92 ? 8.862 7.939 -11.512 1.00 51.69 92 GLN A CA 1
ATOM 727 C C . GLN A 1 92 ? 8.927 6.922 -12.669 1.00 51.69 92 GLN A C 1
ATOM 729 O O . GLN A 1 92 ? 8.460 7.221 -13.764 1.00 51.69 92 GLN A O 1
ATOM 734 N N . VAL A 1 93 ? 9.429 5.705 -12.434 1.00 46.06 93 VAL A N 1
ATOM 735 C CA . VAL A 1 93 ? 9.645 4.675 -13.471 1.00 46.06 93 VAL A CA 1
ATOM 736 C C . VAL A 1 93 ? 8.445 3.764 -13.762 1.00 46.06 93 VAL A C 1
ATOM 738 O O . VAL A 1 93 ? 8.519 2.953 -14.675 1.00 46.06 93 VAL A O 1
ATOM 741 N N . LEU A 1 94 ? 7.309 3.903 -13.068 1.00 43.03 94 LEU A N 1
ATOM 742 C CA . LEU A 1 94 ? 6.101 3.100 -13.355 1.00 43.03 94 LEU A CA 1
ATOM 743 C C . LEU A 1 94 ? 5.185 3.709 -14.440 1.00 43.03 94 LEU A C 1
ATOM 745 O O . LEU A 1 94 ? 4.038 3.294 -14.584 1.00 43.03 94 LEU A O 1
ATOM 749 N N . SER A 1 95 ? 5.682 4.698 -15.190 1.00 38.00 95 SER A N 1
ATOM 750 C CA . SER A 1 95 ? 4.948 5.393 -16.256 1.00 38.00 95 SER A CA 1
ATOM 751 C C . SER A 1 95 ? 5.578 5.159 -17.631 1.00 38.00 95 SER A C 1
ATOM 753 O O . SER A 1 95 ? 5.975 6.127 -18.274 1.00 38.00 95 SER A O 1
ATOM 755 N N . VAL A 1 96 ? 5.682 3.906 -18.086 1.00 32.91 96 VAL A N 1
ATOM 756 C CA . VAL A 1 96 ? 5.772 3.584 -19.525 1.00 32.91 96 VAL A CA 1
ATOM 757 C C . VAL A 1 96 ? 5.048 2.275 -19.802 1.00 32.91 96 VAL A C 1
ATOM 759 O O . VAL A 1 96 ? 5.381 1.275 -19.130 1.00 32.91 96 VAL A O 1
#

Radius of gyration: 14.81 Å; chains: 1; bounding box: 42×33×39 Å